Protein AF-A0AAU6B1W7-F1 (afdb_monomer_lite)

Secondary structure (DSSP, 8-state):
--HHHHHHH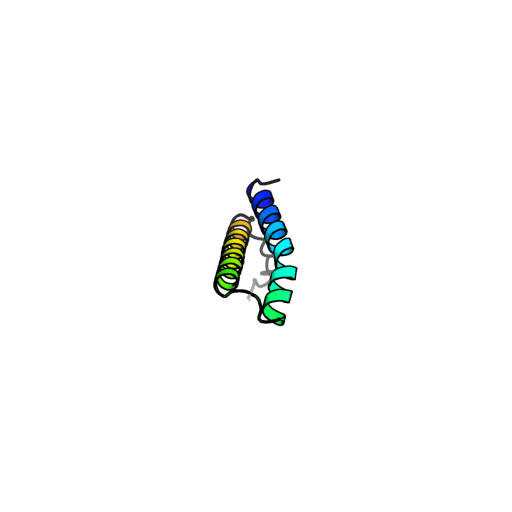HHHHHHHHHHHHHHHHHHTT-S-HHHHHHHHHHHHHHHHHHHHHHHTSPPP---------------

pLDDT: mean 81.42, std 16.86, range [43.66, 97.88]

Radius of gyration: 22.45 Å; chains: 1; bounding box: 73×25×38 Å

Sequence (75 aa):
MKRQTGELVNALHSVNRHVPTVATGLLAGTLPVAKQHEFAGLLIQLGNLLHQHAGDSPPEPRHALRDDGDAPPSP

Foldseek 3Di:
DPPLVVVLVVLVVVLVVCVVVVVVCVVVVNQDPVNVVVSVVSVVVSVVSVVVVVVPDDPDPPPPPPCPPDDDDDD

Structure (mmCIF, N/CA/C/O backbone):
data_AF-A0AAU6B1W7-F1
#
_entry.id   AF-A0AAU6B1W7-F1
#
loop_
_atom_site.group_PDB
_atom_site.id
_atom_site.type_symbol
_atom_site.label_atom_id
_atom_site.label_alt_id
_atom_site.label_comp_id
_atom_site.label_asym_id
_atom_site.label_entity_id
_atom_site.label_seq_id
_atom_site.pdbx_PDB_ins_code
_atom_site.Cartn_x
_atom_site.Cartn_y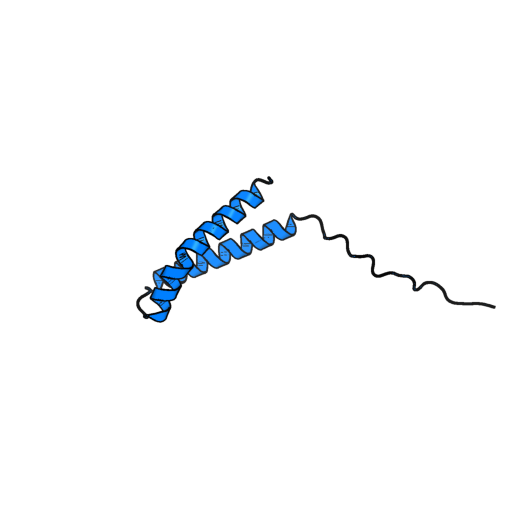
_atom_site.Cartn_z
_atom_site.occupancy
_atom_site.B_iso_or_equiv
_atom_site.auth_seq_id
_atom_site.auth_comp_id
_atom_site.auth_asym_id
_a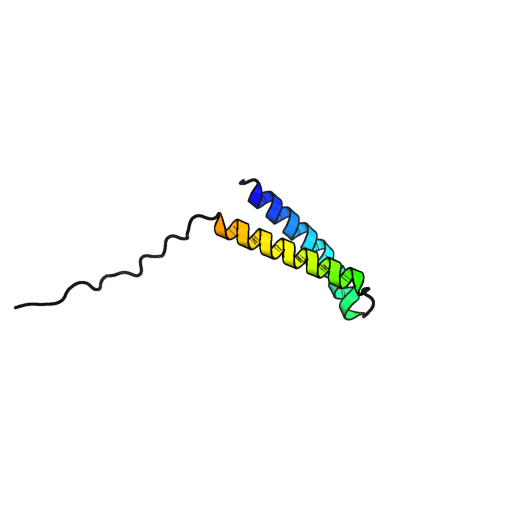tom_site.auth_atom_id
_atom_site.pdbx_PDB_model_num
ATOM 1 N N . MET A 1 1 ? 9.144 7.713 -20.960 1.00 52.44 1 MET A N 1
ATOM 2 C CA . MET A 1 1 ? 9.180 6.849 -19.757 1.00 52.44 1 MET A CA 1
ATOM 3 C C . MET A 1 1 ? 8.639 5.477 -20.131 1.00 52.44 1 MET A C 1
ATOM 5 O O . MET A 1 1 ? 7.647 5.430 -20.851 1.00 52.44 1 MET A O 1
ATOM 9 N N . LYS A 1 2 ? 9.288 4.379 -19.718 1.00 67.19 2 LYS A N 1
ATOM 10 C CA . LYS A 1 2 ? 8.779 3.018 -19.968 1.00 67.19 2 LYS A CA 1
ATOM 11 C C . LYS A 1 2 ? 7.431 2.866 -19.242 1.00 67.19 2 LYS A C 1
ATOM 13 O O . LYS A 1 2 ? 7.333 3.244 -18.079 1.00 67.19 2 LYS A O 1
ATOM 18 N N . ARG A 1 3 ? 6.396 2.350 -19.914 1.00 68.19 3 ARG A N 1
ATOM 19 C CA . ARG A 1 3 ? 5.028 2.199 -19.369 1.00 68.19 3 ARG A CA 1
ATOM 20 C C . ARG A 1 3 ? 5.004 1.486 -18.003 1.00 68.19 3 ARG A C 1
ATOM 22 O O . ARG A 1 3 ? 4.323 1.947 -17.095 1.00 68.19 3 ARG A O 1
ATOM 29 N N . GLN A 1 4 ? 5.856 0.472 -17.836 1.00 69.69 4 GLN A N 1
ATOM 30 C CA . GLN A 1 4 ? 6.066 -0.261 -16.579 1.00 69.69 4 GLN A CA 1
ATOM 31 C C . GLN A 1 4 ? 6.535 0.629 -15.415 1.00 69.69 4 GLN A C 1
ATOM 33 O O . GLN A 1 4 ? 6.099 0.450 -14.283 1.00 69.69 4 GLN A O 1
ATOM 38 N N . THR A 1 5 ? 7.380 1.634 -15.674 1.00 80.44 5 THR A N 1
ATOM 39 C CA . THR A 1 5 ? 7.816 2.589 -14.642 1.00 80.44 5 THR A CA 1
ATOM 40 C C . THR A 1 5 ? 6.647 3.454 -14.163 1.00 80.44 5 THR A C 1
ATOM 42 O O . THR A 1 5 ? 6.557 3.761 -12.979 1.00 80.44 5 THR A O 1
ATOM 45 N N . GLY A 1 6 ? 5.723 3.824 -15.057 1.00 83.06 6 GLY A N 1
ATOM 46 C CA . GLY A 1 6 ? 4.525 4.588 -14.693 1.00 83.06 6 GLY A CA 1
ATOM 47 C C . GLY A 1 6 ? 3.546 3.782 -13.838 1.00 83.06 6 GLY A C 1
ATOM 48 O O . GLY A 1 6 ? 3.032 4.288 -12.842 1.00 83.06 6 GLY A O 1
ATOM 49 N N . GLU A 1 7 ? 3.330 2.513 -14.185 1.00 84.25 7 GLU A N 1
ATOM 50 C CA . GLU A 1 7 ? 2.487 1.591 -13.411 1.00 84.25 7 GLU A CA 1
ATOM 51 C C . GLU A 1 7 ? 3.056 1.356 -12.003 1.00 84.25 7 GLU A C 1
ATOM 53 O O . GLU A 1 7 ? 2.316 1.438 -11.020 1.00 84.25 7 GLU A O 1
ATOM 58 N N . LEU A 1 8 ? 4.378 1.188 -11.888 1.00 86.50 8 LEU A N 1
ATOM 59 C CA . LEU A 1 8 ? 5.061 1.067 -10.601 1.00 86.50 8 LEU A CA 1
ATOM 60 C C . LEU A 1 8 ? 4.927 2.323 -9.734 1.00 86.50 8 LEU A C 1
ATOM 62 O O . LEU A 1 8 ? 4.586 2.228 -8.554 1.00 86.50 8 LEU A O 1
ATOM 66 N N . VAL A 1 9 ? 5.162 3.505 -10.307 1.00 90.25 9 VAL A N 1
ATOM 67 C CA . VAL A 1 9 ? 5.037 4.775 -9.576 1.00 90.25 9 VAL A CA 1
ATOM 68 C C . VAL A 1 9 ? 3.604 4.987 -9.081 1.00 90.25 9 VAL A C 1
ATOM 70 O O . VAL A 1 9 ? 3.403 5.388 -7.933 1.00 90.25 9 VAL A O 1
ATOM 73 N N . ASN A 1 10 ? 2.603 4.660 -9.898 1.00 89.00 10 ASN A N 1
ATOM 74 C CA . ASN A 1 10 ? 1.199 4.755 -9.499 1.00 89.00 10 ASN A CA 1
ATOM 75 C C . ASN A 1 10 ? 0.852 3.777 -8.367 1.00 89.00 10 ASN A C 1
ATOM 77 O O . ASN A 1 10 ? 0.168 4.163 -7.415 1.00 89.00 10 ASN A O 1
ATOM 81 N N . ALA A 1 11 ? 1.349 2.538 -8.434 1.00 89.12 11 ALA A N 1
ATOM 82 C CA . ALA A 1 11 ? 1.160 1.547 -7.378 1.00 89.12 11 ALA A CA 1
ATOM 83 C C . ALA A 1 11 ? 1.796 2.002 -6.052 1.00 89.12 11 ALA A C 1
ATOM 85 O O . ALA A 1 11 ? 1.129 1.981 -5.014 1.00 89.12 11 ALA A O 1
ATOM 86 N N . LEU A 1 12 ? 3.038 2.503 -6.094 1.00 92.31 12 LEU A N 1
ATOM 87 C CA . LEU A 1 12 ? 3.735 3.073 -4.934 1.00 92.31 12 LEU A CA 1
ATOM 88 C C . LEU A 1 12 ? 2.943 4.221 -4.306 1.00 92.31 12 LEU A C 1
ATOM 90 O O . LEU A 1 12 ? 2.735 4.255 -3.092 1.00 92.31 12 LEU A O 1
ATOM 94 N N . HIS A 1 13 ? 2.459 5.149 -5.132 1.00 92.56 13 HIS A N 1
ATOM 95 C CA . HIS A 1 13 ? 1.690 6.290 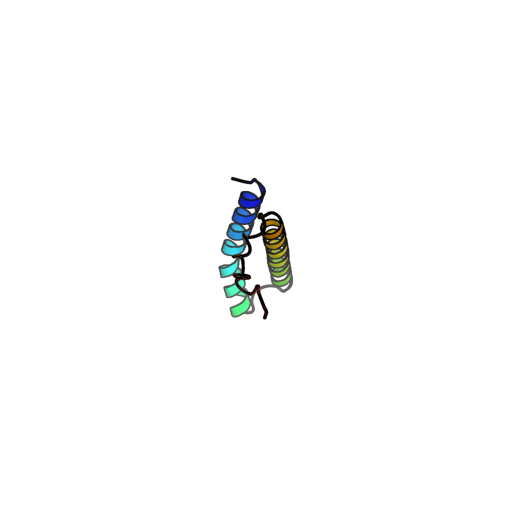-4.651 1.00 92.56 13 HIS A CA 1
ATOM 96 C C . HIS A 1 13 ? 0.360 5.854 -4.019 1.00 92.56 13 HIS A C 1
ATOM 98 O O . HIS A 1 13 ? -0.056 6.397 -2.994 1.00 92.56 13 HIS A O 1
ATOM 104 N N . SER A 1 14 ? -0.306 4.851 -4.597 1.00 89.31 14 SER A N 1
ATOM 105 C CA . SER A 1 14 ? -1.554 4.322 -4.048 1.00 89.31 14 SER A CA 1
ATOM 106 C C . SER A 1 14 ? -1.350 3.671 -2.681 1.00 89.31 14 SER A C 1
ATOM 108 O O . SER A 1 14 ? -2.087 3.994 -1.750 1.00 89.31 14 SER A O 1
ATOM 110 N N . VAL A 1 15 ? -0.322 2.827 -2.535 1.00 92.69 15 VAL A N 1
ATOM 111 C CA . VAL A 1 15 ? 0.015 2.184 -1.254 1.00 92.69 15 VAL A CA 1
ATOM 112 C C . VAL A 1 15 ? 0.387 3.230 -0.203 1.00 92.69 15 VAL A C 1
ATOM 114 O O . VAL A 1 15 ? -0.171 3.207 0.895 1.00 92.69 15 VAL A O 1
ATOM 117 N N . ASN A 1 16 ? 1.237 4.205 -0.543 1.00 93.06 16 ASN A N 1
ATOM 118 C CA . ASN A 1 16 ? 1.650 5.263 0.387 1.00 93.06 16 ASN A CA 1
ATOM 119 C C . ASN A 1 16 ? 0.472 6.068 0.948 1.00 93.06 16 ASN A C 1
ATOM 121 O O . ASN A 1 16 ? 0.497 6.445 2.117 1.00 93.06 16 ASN A O 1
ATOM 125 N N . ARG A 1 17 ? -0.588 6.295 0.162 1.00 93.19 17 ARG A N 1
ATOM 126 C CA . ARG A 1 17 ? -1.796 6.979 0.656 1.00 93.19 17 ARG A CA 1
ATOM 127 C C . ARG A 1 17 ? -2.559 6.176 1.710 1.00 93.19 17 ARG A C 1
ATOM 129 O O . ARG A 1 17 ? -3.300 6.768 2.483 1.00 93.19 17 ARG A O 1
ATOM 136 N N . HIS A 1 18 ? -2.433 4.851 1.725 1.00 92.44 18 HIS A N 1
ATOM 137 C CA . HIS A 1 18 ? -3.173 3.977 2.644 1.00 92.44 18 HIS A CA 1
ATOM 138 C C . HIS A 1 18 ? -2.388 3.670 3.926 1.00 92.44 18 HIS A C 1
ATOM 140 O O . HIS A 1 18 ? -2.995 3.377 4.957 1.00 92.44 18 HIS A O 1
ATOM 146 N N . VAL A 1 19 ? -1.055 3.791 3.885 1.00 95.06 19 VAL A N 1
ATOM 147 C CA . VAL A 1 19 ? -0.157 3.510 5.017 1.00 95.06 19 VAL A CA 1
ATOM 148 C C . VAL A 1 19 ? -0.561 4.250 6.303 1.00 95.06 19 VAL A C 1
ATOM 150 O O . VAL A 1 19 ? -0.674 3.572 7.323 1.00 95.06 19 VAL A O 1
ATOM 153 N N . PRO A 1 20 ? -0.839 5.575 6.313 1.00 96.75 20 PRO A N 1
ATOM 154 C CA . PRO A 1 20 ? -1.180 6.272 7.555 1.00 96.75 20 PRO A CA 1
ATOM 155 C C . PRO A 1 20 ? -2.442 5.713 8.221 1.00 96.75 20 PRO A C 1
ATOM 157 O O . PRO A 1 20 ? -2.432 5.411 9.410 1.00 96.75 20 PRO A O 1
ATOM 160 N N . THR A 1 21 ? -3.512 5.505 7.448 1.00 95.25 21 THR A N 1
ATOM 161 C CA . THR A 1 21 ? -4.785 4.977 7.960 1.00 95.25 21 THR A CA 1
ATOM 162 C C . THR A 1 21 ? -4.633 3.563 8.510 1.00 95.25 21 THR A C 1
ATOM 164 O O . THR A 1 21 ? -5.151 3.261 9.586 1.00 95.25 21 THR A O 1
ATOM 167 N N . VAL A 1 22 ? -3.902 2.699 7.802 1.00 96.00 22 VAL A N 1
ATOM 168 C CA . VAL A 1 22 ? -3.640 1.326 8.249 1.00 96.00 22 VAL A CA 1
ATOM 169 C C . VAL A 1 22 ? -2.793 1.319 9.520 1.00 96.00 22 VAL A C 1
ATOM 171 O O . VAL A 1 22 ? -3.135 0.611 10.464 1.00 96.00 22 VAL A O 1
ATOM 174 N N . ALA A 1 23 ? -1.741 2.139 9.584 1.00 96.19 23 ALA A N 1
ATOM 175 C CA . ALA A 1 23 ? -0.883 2.249 10.760 1.00 96.19 23 ALA A CA 1
ATOM 176 C C . ALA A 1 23 ? -1.665 2.722 11.995 1.00 96.19 23 ALA A C 1
ATOM 178 O O . ALA A 1 23 ? -1.568 2.104 13.055 1.00 96.19 23 ALA A O 1
ATOM 179 N N . THR A 1 24 ? -2.495 3.762 11.855 1.00 97.62 24 THR A N 1
ATOM 180 C CA . THR A 1 24 ? -3.361 4.233 12.945 1.00 97.62 24 THR A CA 1
ATOM 181 C C . THR A 1 24 ? -4.354 3.157 13.384 1.00 97.62 24 THR A C 1
ATOM 183 O O . THR A 1 24 ? -4.518 2.937 14.582 1.00 97.62 24 THR A O 1
ATOM 186 N N . GLY A 1 25 ? -4.990 2.456 12.440 1.00 97.56 25 GLY A N 1
ATOM 187 C CA . GLY A 1 25 ? -5.951 1.397 12.755 1.00 97.56 25 GLY A CA 1
ATOM 188 C C . GLY A 1 25 ? -5.318 0.183 13.442 1.00 97.56 25 GLY A C 1
ATOM 189 O O . GLY A 1 25 ? -5.920 -0.384 14.353 1.00 97.56 25 GLY A O 1
ATOM 190 N N . LEU A 1 26 ? -4.106 -0.212 13.038 1.00 96.44 26 LEU A N 1
ATOM 191 C CA . LEU A 1 26 ? -3.345 -1.279 13.698 1.00 96.44 26 LEU A CA 1
ATOM 192 C C . LEU A 1 26 ? -2.949 -0.875 15.119 1.00 96.44 26 LEU A C 1
ATOM 194 O O . LEU A 1 26 ? -3.175 -1.642 16.050 1.00 96.44 26 LEU A O 1
ATOM 198 N N . LEU A 1 27 ? -2.414 0.339 15.291 1.00 97.50 27 LEU A N 1
ATOM 199 C CA . LEU A 1 27 ? -2.009 0.860 16.598 1.00 97.50 27 LEU A CA 1
ATOM 200 C C . LEU A 1 27 ? -3.190 0.945 17.572 1.00 97.50 27 LEU A C 1
ATOM 202 O O . LEU A 1 27 ? -3.053 0.602 18.742 1.00 97.50 27 LEU A O 1
ATOM 206 N N . ALA A 1 28 ? -4.349 1.387 17.085 1.00 97.38 28 ALA A N 1
ATOM 207 C CA . ALA A 1 28 ? -5.565 1.490 17.884 1.00 97.38 28 ALA A CA 1
ATOM 208 C C . ALA A 1 28 ? -6.276 0.139 18.098 1.00 97.38 28 ALA A C 1
ATOM 210 O O . ALA A 1 28 ? -7.263 0.089 18.828 1.00 97.38 28 ALA A O 1
ATOM 211 N N . GLY A 1 29 ? -5.832 -0.944 17.446 1.00 96.94 29 GLY A N 1
ATOM 212 C CA . GLY A 1 29 ? -6.523 -2.238 17.474 1.00 96.94 29 GLY A CA 1
ATOM 213 C C . GLY A 1 29 ? -7.907 -2.217 16.811 1.00 96.94 29 GLY A C 1
ATOM 214 O O . GLY A 1 29 ? -8.728 -3.092 17.069 1.00 96.94 29 GLY A O 1
ATOM 215 N N . THR A 1 30 ? -8.188 -1.218 15.971 1.00 97.88 30 THR A N 1
ATOM 216 C CA . THR A 1 30 ? -9.500 -1.004 15.338 1.00 97.88 30 THR A CA 1
ATOM 217 C C . THR A 1 30 ? -9.551 -1.461 13.885 1.00 97.88 30 THR A C 1
ATOM 219 O O . THR A 1 30 ? -10.628 -1.477 13.290 1.00 97.88 30 THR A O 1
ATOM 222 N N . LEU A 1 31 ? -8.413 -1.838 13.290 1.00 97.31 31 LEU A N 1
ATOM 223 C CA . LEU A 1 31 ? -8.370 -2.274 11.898 1.00 97.31 31 LEU A CA 1
ATOM 224 C C . LEU A 1 31 ? -8.961 -3.687 11.747 1.00 97.31 31 LEU A C 1
ATOM 226 O O . LEU A 1 31 ? -8.377 -4.641 12.271 1.00 97.31 31 LEU A O 1
ATOM 230 N N . PRO A 1 32 ? -10.059 -3.869 10.987 1.00 97.25 32 PRO A N 1
ATOM 231 C CA . PRO A 1 32 ? -10.657 -5.185 10.794 1.00 97.25 32 PRO A CA 1
ATOM 232 C C . PRO A 1 32 ? -9.674 -6.171 10.159 1.00 97.25 32 PRO A C 1
ATOM 234 O O . PRO A 1 32 ? -8.932 -5.805 9.247 1.00 97.25 32 PRO A O 1
ATOM 237 N N . VAL A 1 33 ? -9.728 -7.442 10.566 1.00 96.44 33 VAL A N 1
ATOM 238 C CA . VAL A 1 33 ? -8.856 -8.512 10.038 1.00 96.44 33 VAL A CA 1
ATOM 239 C C . VAL A 1 33 ? -8.903 -8.588 8.507 1.00 96.44 33 VAL A C 1
ATOM 241 O O . VAL A 1 33 ? -7.867 -8.669 7.854 1.00 96.44 33 VAL A O 1
ATOM 244 N N . ALA A 1 34 ? -10.089 -8.453 7.907 1.00 96.31 34 ALA A N 1
ATOM 245 C CA . ALA A 1 34 ? -10.235 -8.416 6.450 1.00 96.31 34 ALA A CA 1
ATOM 24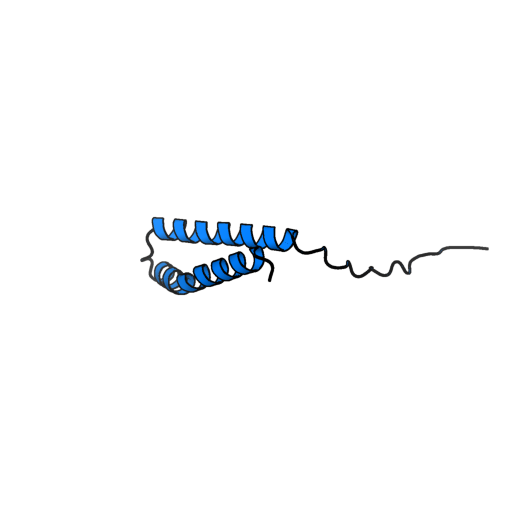6 C C . ALA A 1 34 ? -9.424 -7.276 5.798 1.00 96.31 34 ALA A C 1
ATOM 248 O O . ALA A 1 34 ? -8.794 -7.481 4.764 1.00 96.31 34 ALA A O 1
ATOM 249 N N . LYS A 1 35 ? -9.379 -6.095 6.429 1.00 95.00 35 LYS A N 1
ATOM 250 C CA . LYS A 1 35 ? -8.597 -4.946 5.948 1.00 95.00 35 LYS A CA 1
ATOM 251 C C . LYS A 1 35 ? -7.095 -5.127 6.145 1.00 95.00 35 LYS A C 1
ATOM 253 O O . LYS A 1 35 ? -6.322 -4.652 5.318 1.00 95.00 35 LYS A O 1
ATOM 258 N N . GLN A 1 36 ? -6.680 -5.849 7.184 1.00 95.75 36 GLN A N 1
ATOM 259 C CA . GLN A 1 36 ? -5.280 -6.242 7.360 1.00 95.75 36 GLN A CA 1
ATOM 260 C C . GLN A 1 36 ? -4.821 -7.153 6.213 1.00 95.75 36 GLN A C 1
ATOM 262 O O . GLN A 1 36 ? -3.793 -6.888 5.590 1.00 95.75 36 GLN A O 1
ATOM 267 N N . HIS A 1 37 ? -5.615 -8.177 5.881 1.00 97.12 37 HIS A N 1
ATOM 268 C CA . HIS A 1 37 ? -5.321 -9.074 4.760 1.00 97.12 37 HIS A CA 1
ATOM 269 C C . HIS A 1 37 ? -5.331 -8.356 3.407 1.00 97.12 37 HIS A C 1
ATOM 271 O O . HIS A 1 37 ? -4.440 -8.589 2.593 1.00 97.12 37 HIS A O 1
ATOM 277 N N . GLU A 1 38 ? -6.293 -7.460 3.174 1.00 93.94 38 GLU A N 1
ATOM 278 C CA . GLU A 1 38 ? -6.354 -6.648 1.953 1.00 93.94 38 GLU A CA 1
ATOM 279 C C . GLU A 1 38 ? -5.077 -5.815 1.777 1.00 93.94 38 GLU A C 1
ATOM 281 O O . GLU A 1 38 ? -4.445 -5.854 0.720 1.00 93.94 38 GLU A O 1
ATOM 286 N N . PHE A 1 39 ? -4.642 -5.120 2.832 1.00 95.31 39 PHE A N 1
ATOM 287 C CA . PHE A 1 39 ? -3.424 -4.317 2.785 1.00 95.31 39 PHE A CA 1
ATOM 288 C C . PHE A 1 39 ? -2.162 -5.169 2.587 1.00 95.31 39 PHE A C 1
ATOM 290 O O . PHE A 1 39 ? -1.303 -4.812 1.780 1.00 95.31 39 PHE A O 1
ATOM 297 N N . ALA A 1 40 ? -2.067 -6.329 3.246 1.00 95.44 40 ALA A N 1
ATOM 298 C CA . ALA A 1 40 ? -0.975 -7.276 3.020 1.00 95.44 40 ALA A CA 1
ATOM 299 C C . ALA A 1 40 ? -0.924 -7.749 1.555 1.00 95.44 40 ALA A C 1
ATOM 301 O O . ALA A 1 40 ? 0.148 -7.786 0.949 1.00 95.44 40 ALA A O 1
ATOM 302 N N . GLY A 1 41 ? -2.083 -8.036 0.956 1.00 94.88 41 GLY A N 1
ATOM 303 C CA . GLY A 1 41 ? -2.189 -8.396 -0.458 1.00 94.88 41 GLY A CA 1
ATOM 304 C C . GLY A 1 41 ? -1.702 -7.292 -1.402 1.00 94.88 41 GLY A C 1
ATOM 305 O O . GLY A 1 41 ? -1.060 -7.590 -2.411 1.00 94.88 41 GLY A O 1
ATOM 306 N N . LEU A 1 42 ? -1.957 -6.019 -1.080 1.00 93.12 42 LEU A N 1
ATOM 307 C CA . LEU A 1 42 ? -1.445 -4.880 -1.854 1.00 93.12 42 LEU A CA 1
ATOM 308 C C . LEU A 1 42 ? 0.084 -4.766 -1.771 1.00 93.12 42 LEU A C 1
ATOM 310 O O . LEU A 1 42 ? 0.736 -4.539 -2.790 1.00 93.12 42 LEU A O 1
ATOM 314 N N . LEU A 1 43 ? 0.666 -4.965 -0.584 1.00 94.81 43 LEU A N 1
ATOM 315 C CA . LEU A 1 43 ? 2.121 -4.927 -0.395 1.00 94.81 43 LEU A CA 1
ATOM 316 C C . LEU A 1 43 ? 2.835 -6.036 -1.177 1.00 94.81 43 LEU A C 1
ATOM 318 O O . LEU A 1 43 ? 3.859 -5.777 -1.808 1.00 94.81 43 LEU A O 1
ATOM 322 N N . ILE A 1 44 ? 2.277 -7.250 -1.187 1.00 94.38 44 ILE A N 1
ATOM 323 C CA . ILE A 1 44 ? 2.825 -8.378 -1.956 1.00 94.38 44 ILE A CA 1
ATOM 324 C C . ILE A 1 44 ? 2.806 -8.068 -3.457 1.00 94.38 44 ILE A C 1
ATOM 326 O O . ILE A 1 44 ? 3.810 -8.253 -4.144 1.00 94.38 44 ILE A O 1
ATOM 330 N N . GLN A 1 45 ? 1.683 -7.557 -3.969 1.00 90.81 45 GLN A N 1
ATOM 331 C CA . GLN A 1 45 ? 1.563 -7.185 -5.382 1.00 90.81 45 GLN A CA 1
ATOM 332 C C . GLN A 1 45 ? 2.566 -6.095 -5.776 1.00 90.81 45 GLN A C 1
ATOM 334 O O . GLN A 1 45 ? 3.214 -6.208 -6.817 1.00 90.81 45 GLN A O 1
ATOM 339 N N . LEU A 1 46 ? 2.743 -5.077 -4.930 1.00 92.25 46 LEU A N 1
ATOM 340 C CA . LEU A 1 46 ? 3.745 -4.035 -5.145 1.00 92.25 46 LEU A CA 1
ATOM 341 C C . LEU A 1 46 ? 5.173 -4.606 -5.147 1.00 92.25 46 LEU A C 1
ATOM 343 O O . LEU A 1 46 ? 5.972 -4.242 -6.010 1.00 92.25 46 LEU A O 1
ATOM 347 N N . GLY A 1 47 ? 5.490 -5.519 -4.225 1.00 91.25 47 GLY A N 1
ATOM 348 C CA . GLY A 1 47 ? 6.782 -6.209 -4.189 1.00 91.25 47 GLY A CA 1
ATOM 349 C C . GLY A 1 47 ? 7.070 -6.984 -5.478 1.00 91.25 47 GLY A C 1
ATOM 350 O O . GLY A 1 47 ? 8.162 -6.875 -6.035 1.00 91.25 47 GLY A O 1
ATOM 351 N N . ASN A 1 48 ? 6.070 -7.692 -6.007 1.00 90.06 48 ASN A N 1
ATOM 352 C CA . ASN A 1 48 ? 6.193 -8.404 -7.282 1.00 90.06 48 ASN A CA 1
ATOM 353 C C . ASN A 1 48 ? 6.453 -7.445 -8.451 1.00 90.06 48 ASN A C 1
ATOM 355 O O . ASN A 1 48 ? 7.314 -7.715 -9.288 1.00 90.06 48 ASN A O 1
ATOM 359 N N . LEU A 1 49 ? 5.751 -6.309 -8.492 1.00 89.19 49 LEU A N 1
ATOM 360 C CA . LEU A 1 49 ? 5.929 -5.298 -9.535 1.00 89.19 49 LEU A CA 1
ATOM 361 C C . LEU A 1 49 ? 7.326 -4.659 -9.483 1.00 89.19 49 LEU A C 1
ATOM 363 O O . LEU A 1 49 ? 7.955 -4.460 -10.521 1.00 89.19 49 LEU A O 1
ATOM 367 N N . LEU A 1 50 ? 7.838 -4.382 -8.278 1.00 88.94 50 LEU A N 1
ATOM 368 C CA . LEU A 1 50 ? 9.209 -3.906 -8.071 1.00 88.94 50 LEU A CA 1
ATOM 369 C C . LEU A 1 50 ? 10.240 -4.918 -8.579 1.00 88.94 50 LEU A C 1
ATOM 371 O O . LEU A 1 50 ? 11.178 -4.536 -9.276 1.00 88.94 50 LEU A O 1
ATOM 375 N N . HIS A 1 51 ? 10.052 -6.200 -8.261 1.00 88.06 51 HIS A N 1
ATOM 376 C CA . HIS A 1 51 ? 10.958 -7.261 -8.695 1.00 88.06 51 HIS A CA 1
ATOM 377 C C . HIS A 1 51 ? 10.989 -7.403 -10.224 1.00 88.06 51 HIS A C 1
ATOM 379 O O . HIS A 1 51 ? 12.064 -7.470 -10.816 1.00 88.06 51 HIS A O 1
ATOM 385 N N . GLN A 1 52 ? 9.820 -7.371 -10.872 1.00 86.12 52 GLN A N 1
ATOM 386 C CA . GLN A 1 52 ? 9.710 -7.391 -12.335 1.00 86.12 52 GLN A CA 1
ATOM 387 C C . GLN A 1 52 ? 10.407 -6.181 -12.966 1.00 86.12 52 GLN A C 1
ATOM 389 O O . GLN A 1 52 ? 11.210 -6.336 -13.882 1.00 86.12 52 GLN A O 1
ATOM 394 N N . HIS A 1 53 ? 10.175 -4.980 -12.426 1.00 83.44 53 HIS A N 1
ATOM 395 C CA . HIS A 1 53 ? 10.811 -3.766 -12.934 1.00 83.44 53 HIS A CA 1
ATOM 396 C C . HIS A 1 53 ? 12.344 -3.789 -12.805 1.00 83.44 53 HIS A C 1
ATOM 398 O O . HIS A 1 53 ? 13.053 -3.303 -13.690 1.00 83.44 53 HIS A O 1
ATOM 404 N N . ALA A 1 54 ? 12.860 -4.365 -11.716 1.00 84.06 54 ALA A N 1
ATOM 405 C CA . ALA A 1 54 ? 14.293 -4.551 -11.516 1.00 84.06 54 ALA A CA 1
ATOM 406 C C . ALA A 1 54 ? 14.887 -5.569 -12.506 1.00 84.06 54 ALA A C 1
ATOM 408 O O . ALA A 1 54 ? 15.972 -5.332 -13.029 1.00 84.06 54 ALA A O 1
ATOM 409 N N . GLY A 1 55 ? 14.167 -6.654 -12.813 1.00 80.75 55 GLY A N 1
ATOM 410 C CA . GLY A 1 55 ? 14.579 -7.642 -13.818 1.00 80.75 55 GLY A CA 1
ATOM 411 C C . GLY A 1 55 ? 14.625 -7.099 -15.253 1.00 80.75 55 GLY A C 1
ATOM 412 O O . GLY A 1 55 ? 15.461 -7.531 -16.042 1.00 80.75 55 GLY A O 1
ATOM 413 N N . ASP A 1 56 ? 13.783 -6.113 -15.574 1.00 73.38 56 ASP A N 1
ATOM 414 C CA . ASP A 1 56 ? 13.748 -5.435 -16.882 1.00 73.38 56 ASP A CA 1
ATOM 415 C C . ASP A 1 56 ? 14.782 -4.297 -17.020 1.00 73.38 56 ASP A C 1
ATOM 417 O O . ASP A 1 56 ? 14.888 -3.638 -18.069 1.00 73.38 56 ASP A O 1
ATOM 421 N N . SER A 1 57 ? 15.532 -4.018 -15.952 1.00 61.84 57 SER A N 1
ATOM 422 C CA . SER A 1 57 ? 16.651 -3.083 -15.994 1.00 61.84 57 SER A CA 1
ATOM 423 C C . SER A 1 57 ? 17.877 -3.803 -16.559 1.00 61.84 57 SER A C 1
ATOM 425 O O . SER A 1 57 ? 18.162 -4.925 -16.139 1.00 61.84 57 SER A O 1
ATOM 427 N N . PRO A 1 58 ? 18.603 -3.209 -17.530 1.00 56.09 58 PRO A N 1
ATOM 428 C CA . PRO A 1 58 ? 19.837 -3.812 -18.019 1.00 56.09 58 PRO A CA 1
ATOM 429 C C . PRO A 1 58 ? 20.750 -4.082 -16.818 1.00 56.09 58 PRO A C 1
ATOM 431 O O . PRO A 1 58 ? 20.777 -3.246 -15.907 1.00 56.09 58 PRO A O 1
ATOM 434 N N . PRO A 1 59 ? 21.453 -5.231 -16.785 1.00 58.00 59 PRO A N 1
ATOM 435 C CA . PRO A 1 59 ? 22.331 -5.549 -15.671 1.00 58.00 59 PRO A CA 1
ATOM 436 C C . PRO A 1 59 ? 23.253 -4.357 -15.445 1.00 58.00 59 PRO A C 1
ATOM 438 O O . PRO A 1 59 ? 23.814 -3.828 -16.412 1.00 58.00 59 PRO A O 1
ATOM 441 N N . GLU A 1 60 ? 23.373 -3.915 -14.187 1.00 61.12 60 GLU A N 1
ATOM 442 C CA . GLU A 1 60 ? 24.389 -2.928 -13.840 1.00 61.12 60 GLU A CA 1
ATOM 443 C C . GLU A 1 60 ? 25.704 -3.398 -14.459 1.00 61.12 60 GLU A C 1
ATOM 445 O O . GLU A 1 60 ? 26.000 -4.603 -14.398 1.00 61.12 60 GLU A O 1
ATOM 450 N N . PRO A 1 61 ? 26.477 -2.500 -15.097 1.00 53.66 61 PRO A N 1
ATOM 451 C CA . PRO A 1 61 ? 27.808 -2.864 -15.519 1.00 53.66 61 PRO A CA 1
ATOM 452 C C . PRO A 1 61 ? 28.502 -3.318 -14.246 1.00 53.66 61 PRO A C 1
ATOM 454 O O . PRO A 1 61 ? 28.771 -2.502 -13.365 1.00 53.66 61 PRO A O 1
ATOM 457 N N . ARG A 1 62 ? 28.711 -4.638 -14.122 1.00 57.66 62 ARG A N 1
ATOM 458 C CA . ARG A 1 62 ? 29.584 -5.213 -13.110 1.00 57.66 62 ARG A CA 1
ATOM 459 C C . ARG A 1 62 ? 30.832 -4.380 -13.251 1.00 57.66 62 ARG A C 1
ATOM 461 O O . ARG A 1 62 ? 31.483 -4.462 -14.294 1.00 57.66 62 ARG A O 1
ATOM 468 N N . HIS A 1 63 ? 31.086 -3.502 -12.281 1.00 52.56 63 HIS A N 1
ATOM 469 C CA . HIS A 1 63 ? 32.363 -2.833 -12.197 1.00 52.56 63 HIS A CA 1
ATOM 470 C C . HIS A 1 63 ? 33.342 -3.977 -12.324 1.00 52.56 63 HIS A C 1
ATOM 472 O O . HIS A 1 63 ? 33.277 -4.901 -11.512 1.00 52.56 63 HIS A O 1
ATOM 478 N N . ALA A 1 64 ? 34.082 -3.991 -13.436 1.00 53.22 64 ALA A N 1
ATOM 479 C CA . ALA A 1 64 ? 35.104 -4.972 -13.681 1.00 53.22 64 ALA A CA 1
ATOM 480 C C . ALA A 1 64 ? 35.943 -4.935 -12.415 1.00 53.22 64 ALA A C 1
ATOM 482 O O . ALA A 1 64 ? 36.648 -3.957 -12.156 1.00 53.22 64 ALA A O 1
ATOM 483 N N . LEU A 1 65 ? 35.736 -5.938 -11.560 1.00 53.31 65 LEU A N 1
ATOM 484 C CA . LEU A 1 65 ? 36.665 -6.259 -10.512 1.00 53.31 65 LEU A CA 1
ATOM 485 C C . LEU A 1 65 ? 37.934 -6.433 -11.321 1.00 53.31 65 LEU A C 1
ATOM 487 O O . LEU A 1 65 ? 37.966 -7.307 -12.185 1.00 53.31 65 LEU A O 1
ATOM 491 N N . ARG A 1 66 ? 38.839 -5.459 -11.204 1.00 53.59 66 ARG A N 1
ATOM 492 C CA . ARG A 1 66 ? 40.098 -5.436 -11.925 1.00 53.59 66 ARG A CA 1
ATOM 493 C C . ARG A 1 66 ? 40.713 -6.802 -11.714 1.00 53.59 66 ARG A C 1
ATOM 495 O O . ARG A 1 66 ? 41.222 -7.093 -10.638 1.00 53.59 66 ARG A O 1
ATOM 502 N N . ASP A 1 67 ? 40.612 -7.616 -12.748 1.00 53.41 67 ASP A N 1
ATOM 503 C CA . ASP A 1 67 ? 41.386 -8.820 -1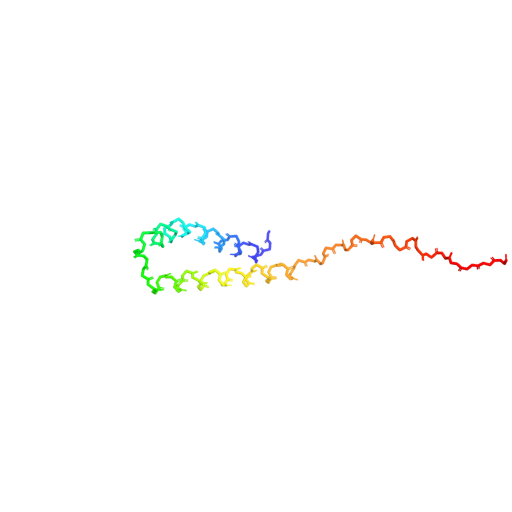2.934 1.00 53.41 67 ASP A CA 1
ATOM 504 C C . ASP A 1 67 ? 42.772 -8.359 -13.411 1.00 53.41 67 ASP A C 1
ATOM 506 O O . ASP A 1 67 ? 43.262 -8.748 -14.460 1.00 53.41 67 ASP A O 1
ATOM 510 N N . ASP A 1 68 ? 43.390 -7.440 -12.654 1.00 53.25 68 ASP A N 1
ATOM 511 C CA . ASP A 1 68 ? 44.811 -7.098 -12.766 1.00 53.25 68 ASP A CA 1
ATOM 512 C C . ASP A 1 68 ? 45.589 -8.152 -11.947 1.00 53.25 68 ASP A C 1
ATOM 514 O O . ASP A 1 68 ? 46.382 -7.843 -11.056 1.00 53.25 68 ASP A O 1
ATOM 518 N N . GLY A 1 69 ? 45.254 -9.420 -12.193 1.00 57.62 69 GLY A N 1
ATOM 519 C CA . GLY A 1 69 ? 45.747 -10.614 -11.519 1.00 57.62 69 GLY A CA 1
ATOM 520 C C . GLY A 1 69 ? 46.263 -11.649 -12.516 1.00 57.62 69 GLY A C 1
ATOM 521 O O . GLY A 1 69 ? 46.127 -12.839 -12.268 1.00 57.62 69 GLY A O 1
ATOM 522 N N . ASP A 1 70 ? 46.845 -11.202 -13.628 1.00 58.41 70 ASP A N 1
ATOM 523 C CA . ASP A 1 70 ? 47.612 -12.040 -14.553 1.00 58.41 70 ASP A CA 1
ATOM 524 C C . ASP A 1 70 ? 48.934 -11.294 -14.832 1.00 58.41 70 ASP A C 1
ATOM 526 O O . ASP A 1 70 ? 48.922 -10.154 -15.288 1.00 58.41 70 ASP A O 1
ATOM 530 N N . ALA A 1 71 ? 50.117 -11.782 -14.454 1.00 54.16 71 ALA A N 1
ATOM 531 C CA . ALA A 1 71 ? 50.589 -13.144 -14.664 1.00 54.16 71 ALA A CA 1
ATOM 532 C C . ALA A 1 71 ? 51.704 -13.578 -13.679 1.00 54.16 71 ALA A C 1
ATOM 534 O O . ALA A 1 71 ? 52.521 -12.753 -13.258 1.00 54.16 71 ALA A O 1
ATOM 535 N N . PRO A 1 72 ? 51.834 -14.886 -13.385 1.00 63.53 72 PRO A N 1
ATOM 536 C CA . PRO A 1 72 ? 53.106 -15.551 -13.077 1.00 63.53 72 PRO A CA 1
ATOM 537 C C . PRO A 1 72 ? 53.620 -16.349 -14.310 1.00 63.53 72 PRO A C 1
ATOM 539 O O . PRO A 1 72 ? 52.849 -16.575 -15.241 1.00 63.53 72 PRO A O 1
ATOM 542 N N . PRO A 1 73 ? 54.808 -16.992 -14.292 1.00 65.19 73 PRO A N 1
ATOM 543 C CA . PRO A 1 73 ? 56.160 -16.568 -13.897 1.00 65.19 73 PRO A CA 1
ATOM 544 C C . PRO A 1 73 ? 57.200 -16.751 -15.059 1.00 65.19 73 PRO A C 1
ATOM 546 O O . PRO A 1 73 ? 56.815 -17.088 -16.176 1.00 65.19 73 PRO A O 1
ATOM 549 N N . SER A 1 74 ? 58.509 -16.599 -14.747 1.00 43.66 74 SER A N 1
ATOM 550 C CA . SER A 1 74 ? 59.724 -17.198 -15.393 1.00 43.66 74 SER A CA 1
ATOM 551 C C . SER A 1 74 ? 60.657 -16.276 -16.216 1.00 43.66 74 SER A C 1
ATOM 553 O O . SER A 1 74 ? 60.172 -15.305 -16.797 1.00 43.66 74 SER A O 1
ATOM 555 N N . PRO A 1 75 ? 61.980 -16.577 -16.349 1.00 54.81 75 PRO A N 1
ATOM 556 C CA . PRO A 1 75 ? 62.771 -17.721 -15.839 1.00 54.81 75 PRO A CA 1
ATOM 557 C C . PRO A 1 75 ? 63.515 -17.493 -14.512 1.00 54.81 75 PRO A C 1
ATOM 559 O O . PRO A 1 75 ? 63.816 -16.329 -14.170 1.00 54.81 75 PRO A O 1
#